Protein AF-A0A965PNX0-F1 (afdb_monomer_lite)

Radius of gyration: 21.8 Å; chains: 1; bounding box: 51×61×45 Å

Sequence (181 aa):
MSIDEDNAAIRTAVASRVAAVAAGKSAENWYVSPMASSLAGCAPAQACAIELLTDPVPQDMPYPQPLDDDDDELDVHPTSRRFYELCDAVKNMHARKSQDYGCPNGTDPLRNIRDGAKFVGIPAWRGAMVRLSDKVTRLATFNATGQLSYENVEDNLLDLASYALLSLLLYQEEINAQRDL

Secondary structure (DSSP, 8-state):
--HHHHHHHHHHHHHHHHHHHHTT--GGGT---HHHHHTTT-HHHHHHHHHHHHS---TT-----------------TTTHHHHHHHHHHHHHHHHHIIIII-TTSS-TTHHHHHHHHHHTS-HHHHHHHHHHHHHHHHHHHHHHS--SSS-HHHHH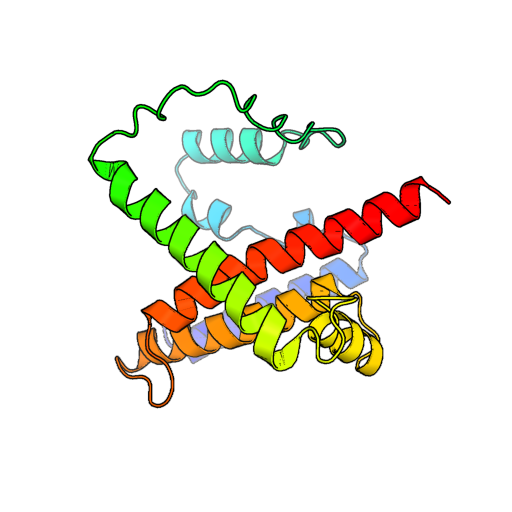HHHHHHHHHHHHHHHHHHHHHHT-

pLDDT: mean 78.56, std 16.56, range [44.12, 97.5]

Foldseek 3Di:
DDPVVVVVVVVVLVVQVVVCVVVVHDCVVRDDPPCNVVCPPPPVVNVVVCVVVPPPPPPCPDDPDPPPPPDDPPPQDPVCVVVVVLVVVLVVVLVVQLPPPVCPPPDGSLVVLVVVCVVVVHQSLVSLVVQLVVLVVQVVVCVVPVDDDPDDNSRSVSSNVNSVVVSVVSVVVVVVVVVVD

Structure (mmCIF, N/CA/C/O backbone):
data_AF-A0A965PNX0-F1
#
_entry.id   AF-A0A965PNX0-F1
#
loop_
_atom_site.group_PDB
_atom_site.id
_atom_site.type_symbol
_atom_site.label_atom_id
_atom_site.label_alt_id
_atom_site.label_comp_id
_atom_site.label_asym_id
_atom_site.label_entity_id
_atom_site.label_seq_id
_atom_site.pdbx_PDB_ins_code
_atom_site.Cartn_x
_atom_site.Cartn_y
_atom_site.Cartn_z
_atom_site.occupancy
_atom_site.B_iso_or_equiv
_atom_site.auth_seq_id
_atom_site.auth_comp_id
_atom_site.auth_asym_id
_atom_site.auth_atom_id
_atom_site.pdbx_PDB_model_num
ATOM 1 N N . MET A 1 1 ? 20.104 -29.198 -5.497 1.00 59.00 1 MET A N 1
ATOM 2 C CA . MET A 1 1 ? 18.943 -29.739 -4.775 1.00 59.00 1 MET A CA 1
ATOM 3 C C . MET A 1 1 ? 17.785 -29.849 -5.742 1.00 59.00 1 MET A C 1
ATOM 5 O O . MET A 1 1 ? 17.630 -28.963 -6.576 1.00 59.00 1 MET A O 1
ATOM 9 N N . SER A 1 2 ? 17.060 -30.961 -5.701 1.00 84.88 2 SER A N 1
ATOM 10 C CA . SER A 1 2 ? 15.833 -31.174 -6.475 1.00 84.88 2 SER A CA 1
ATOM 11 C C . SER A 1 2 ? 14.644 -30.497 -5.785 1.00 84.88 2 SER A C 1
ATOM 13 O O . SER A 1 2 ? 14.613 -30.412 -4.560 1.00 84.88 2 SER A O 1
ATOM 15 N N . ILE A 1 3 ? 13.624 -30.103 -6.554 1.00 71.00 3 ILE A N 1
ATOM 16 C CA . ILE A 1 3 ? 12.333 -29.610 -6.031 1.00 71.00 3 ILE A CA 1
ATOM 17 C C . ILE A 1 3 ? 11.738 -30.586 -5.001 1.00 71.00 3 ILE A C 1
ATOM 19 O O . ILE A 1 3 ? 11.101 -30.176 -4.032 1.00 71.00 3 ILE A O 1
ATOM 23 N N . ASP A 1 4 ? 11.969 -31.885 -5.182 1.00 78.81 4 ASP A N 1
ATOM 24 C CA . ASP A 1 4 ? 11.495 -32.912 -4.254 1.00 78.81 4 ASP A CA 1
ATOM 25 C C . ASP A 1 4 ? 12.214 -32.868 -2.898 1.00 78.81 4 ASP A C 1
ATOM 27 O O . ASP A 1 4 ? 11.594 -33.116 -1.862 1.00 78.81 4 ASP A O 1
ATOM 31 N N . GLU A 1 5 ? 13.496 -32.499 -2.884 1.00 73.50 5 GLU A N 1
ATOM 32 C CA . GLU A 1 5 ? 14.289 -32.340 -1.660 1.00 73.50 5 GLU A CA 1
ATOM 33 C C . GLU A 1 5 ? 13.844 -31.090 -0.888 1.00 73.50 5 GLU A C 1
ATOM 35 O O . GLU A 1 5 ? 13.650 -31.150 0.329 1.00 73.50 5 GLU A O 1
ATOM 40 N N . ASP A 1 6 ? 13.574 -29.991 -1.597 1.00 63.72 6 ASP A N 1
ATOM 41 C CA . ASP A 1 6 ? 13.053 -28.752 -1.007 1.00 63.72 6 ASP A CA 1
ATOM 42 C C . ASP A 1 6 ? 11.656 -28.966 -0.410 1.00 63.72 6 ASP A C 1
ATOM 44 O O . ASP A 1 6 ? 11.372 -28.581 0.728 1.00 63.72 6 ASP A O 1
ATOM 48 N N . ASN A 1 7 ? 10.785 -29.671 -1.134 1.00 69.75 7 ASN A N 1
ATOM 49 C CA . ASN A 1 7 ? 9.454 -30.024 -0.648 1.00 69.75 7 ASN A CA 1
ATOM 50 C C . ASN A 1 7 ? 9.510 -30.946 0.580 1.00 69.75 7 ASN A C 1
ATOM 52 O O . ASN A 1 7 ? 8.686 -30.809 1.491 1.00 69.75 7 ASN A O 1
ATOM 56 N N . ALA A 1 8 ? 10.470 -31.872 0.641 1.00 81.62 8 ALA A N 1
ATOM 57 C CA . ALA A 1 8 ? 10.680 -32.729 1.806 1.00 81.62 8 ALA A CA 1
ATOM 58 C C . ALA A 1 8 ? 11.157 -31.927 3.031 1.00 81.62 8 ALA A C 1
ATOM 60 O O . ALA A 1 8 ? 10.663 -32.143 4.146 1.00 81.62 8 ALA A O 1
ATOM 61 N N . ALA A 1 9 ? 12.048 -30.952 2.826 1.00 70.12 9 ALA A N 1
ATOM 62 C CA . ALA A 1 9 ? 12.504 -30.045 3.875 1.00 70.12 9 ALA A CA 1
ATOM 63 C C . ALA A 1 9 ? 11.348 -29.192 4.430 1.00 70.12 9 ALA A C 1
ATOM 65 O O . ALA A 1 9 ? 11.166 -29.110 5.648 1.00 70.12 9 ALA A O 1
ATOM 66 N N . ILE A 1 10 ? 10.495 -28.648 3.553 1.00 71.56 10 ILE A N 1
ATOM 67 C CA . ILE A 1 10 ? 9.314 -27.863 3.944 1.00 71.56 10 ILE A CA 1
ATOM 68 C C . ILE A 1 10 ? 8.336 -28.708 4.767 1.00 71.56 10 ILE A C 1
ATOM 70 O O . ILE A 1 10 ? 7.881 -28.276 5.828 1.00 71.56 10 ILE A O 1
ATOM 74 N N . ARG A 1 11 ? 8.025 -29.933 4.322 1.00 82.56 11 ARG A N 1
ATOM 75 C CA . ARG A 1 11 ? 7.112 -30.836 5.049 1.00 82.56 11 ARG A CA 1
ATOM 76 C C . ARG A 1 11 ? 7.633 -31.163 6.448 1.00 82.56 11 ARG A C 1
ATOM 78 O O . ARG A 1 11 ? 6.857 -31.160 7.402 1.00 82.56 11 ARG A O 1
ATOM 85 N N . THR A 1 12 ? 8.939 -31.384 6.572 1.00 77.81 12 THR A N 1
ATOM 86 C CA . THR A 1 12 ? 9.600 -31.652 7.856 1.00 77.81 12 THR A CA 1
ATOM 87 C C . THR A 1 12 ? 9.510 -30.446 8.793 1.00 77.81 12 THR A C 1
ATOM 89 O O . THR A 1 12 ? 9.134 -30.591 9.956 1.00 77.81 12 THR A O 1
ATOM 92 N N . ALA A 1 13 ? 9.776 -29.239 8.286 1.00 70.06 13 ALA A N 1
ATOM 93 C CA . ALA A 1 13 ? 9.668 -28.009 9.069 1.00 70.06 13 ALA A CA 1
ATOM 94 C C . ALA A 1 13 ? 8.227 -27.743 9.547 1.00 70.06 13 ALA A C 1
ATOM 96 O O . ALA A 1 13 ? 8.005 -27.393 10.708 1.00 70.06 13 ALA A O 1
ATOM 97 N N . VAL A 1 14 ? 7.230 -27.971 8.683 1.00 76.50 14 VAL A N 1
ATOM 98 C CA . VAL A 1 14 ? 5.809 -27.831 9.040 1.00 76.50 14 VAL A CA 1
ATOM 99 C C . VAL A 1 14 ? 5.403 -28.839 10.117 1.00 76.50 14 VAL A C 1
ATOM 101 O O . VAL A 1 14 ? 4.736 -28.449 11.075 1.00 76.50 14 VAL A O 1
ATOM 104 N N . ALA A 1 15 ? 5.826 -30.101 10.006 1.00 78.12 15 ALA A N 1
ATOM 105 C CA . ALA A 1 15 ? 5.524 -31.130 11.001 1.00 78.12 15 ALA A CA 1
ATOM 106 C C . ALA A 1 15 ? 6.100 -30.778 12.386 1.00 78.12 15 ALA A C 1
ATOM 108 O O . ALA A 1 15 ? 5.388 -30.848 13.390 1.00 78.12 15 ALA A O 1
ATOM 109 N N . SER A 1 16 ? 7.351 -30.310 12.432 1.00 72.38 16 SER A N 1
ATOM 110 C CA . SER A 1 16 ? 8.003 -29.857 13.668 1.00 72.38 16 SER A CA 1
ATOM 111 C C . SER A 1 16 ? 7.286 -28.664 14.305 1.00 72.38 16 SER A C 1
ATOM 113 O O . SER A 1 16 ? 7.092 -28.642 15.522 1.00 72.38 16 SER A O 1
ATOM 115 N N . ARG A 1 17 ? 6.812 -27.704 13.496 1.00 77.94 17 ARG A N 1
ATOM 116 C CA . ARG A 1 17 ? 6.003 -26.573 13.978 1.00 77.94 17 ARG A CA 1
ATOM 117 C C . ARG A 1 17 ? 4.683 -27.037 14.586 1.00 77.94 17 ARG A C 1
ATOM 119 O O . ARG A 1 17 ? 4.332 -26.601 15.677 1.00 77.94 17 ARG A O 1
ATOM 126 N N . VAL A 1 18 ? 3.954 -27.915 13.896 1.00 76.19 18 VAL A N 1
ATOM 127 C CA . VAL A 1 18 ? 2.663 -28.434 14.380 1.00 76.19 18 VAL A CA 1
ATOM 128 C C . VAL A 1 18 ? 2.837 -29.143 15.726 1.00 76.19 18 VAL A C 1
ATOM 130 O O . VAL A 1 18 ? 2.064 -28.895 16.649 1.00 76.19 18 VAL A O 1
ATOM 133 N N . ALA A 1 19 ? 3.891 -29.950 15.877 1.00 76.94 19 ALA A N 1
ATOM 134 C CA . ALA A 1 19 ? 4.206 -30.618 17.138 1.00 76.94 19 ALA A CA 1
ATOM 135 C C . ALA A 1 19 ? 4.591 -29.633 18.261 1.00 76.94 19 ALA A C 1
ATOM 137 O O . ALA A 1 19 ? 4.165 -29.801 19.403 1.00 76.94 19 ALA A O 1
ATOM 138 N N . ALA A 1 20 ? 5.366 -28.589 17.954 1.00 72.38 20 ALA A N 1
ATOM 139 C CA . ALA A 1 20 ? 5.777 -27.584 18.935 1.00 72.38 20 ALA A CA 1
ATOM 140 C C . ALA A 1 20 ? 4.603 -26.718 19.423 1.00 72.38 20 ALA A C 1
ATOM 142 O O . ALA A 1 20 ? 4.500 -26.454 20.621 1.00 72.38 20 ALA A O 1
ATOM 143 N N . VAL A 1 21 ? 3.692 -26.343 18.519 1.00 69.62 21 VAL A N 1
ATOM 144 C CA . VAL A 1 21 ? 2.456 -25.618 18.850 1.00 69.62 21 VAL A CA 1
ATOM 145 C C . VAL A 1 21 ? 1.533 -26.485 19.709 1.00 69.62 21 VAL A C 1
ATOM 147 O O . VAL A 1 21 ? 1.031 -26.012 20.725 1.00 69.62 21 VAL A O 1
ATOM 150 N N . ALA A 1 22 ? 1.366 -27.767 19.365 1.00 78.56 22 ALA A N 1
ATOM 151 C CA . ALA A 1 22 ? 0.586 -28.709 20.174 1.00 78.56 22 ALA A CA 1
ATOM 152 C C . ALA A 1 22 ? 1.171 -28.908 21.587 1.00 78.56 22 ALA A C 1
ATOM 154 O O . ALA A 1 22 ? 0.430 -29.146 22.536 1.00 78.56 22 ALA A O 1
ATOM 155 N N . ALA A 1 23 ? 2.491 -28.769 21.734 1.00 81.00 23 ALA A N 1
ATOM 156 C CA . ALA A 1 23 ? 3.196 -28.825 23.013 1.00 81.00 23 ALA A CA 1
ATOM 157 C C . ALA A 1 23 ? 3.243 -27.477 23.765 1.00 81.00 23 ALA A C 1
ATOM 159 O O . ALA A 1 23 ? 3.936 -27.377 24.776 1.00 81.00 23 ALA A O 1
ATOM 160 N N . GLY A 1 24 ? 2.558 -26.436 23.276 1.00 79.75 24 GLY A N 1
ATOM 161 C CA . GLY A 1 24 ? 2.503 -25.120 23.922 1.00 79.75 24 GLY A CA 1
ATOM 162 C C . GLY A 1 24 ? 3.822 -24.340 23.902 1.00 79.75 24 GLY A C 1
ATOM 163 O O . GLY A 1 24 ? 4.010 -23.437 24.715 1.00 79.75 24 GLY A O 1
ATOM 164 N N . LYS A 1 25 ? 4.759 -24.679 23.009 1.00 72.62 25 LYS A N 1
ATOM 165 C CA . LYS A 1 25 ? 6.051 -23.985 22.910 1.00 72.62 25 LYS A CA 1
ATOM 166 C C . LYS A 1 25 ? 5.895 -22.639 22.192 1.00 72.62 25 LYS A C 1
ATOM 168 O O . LYS A 1 25 ? 5.226 -22.557 21.160 1.00 72.62 25 LYS A O 1
ATOM 173 N N . SER A 1 26 ? 6.556 -21.600 22.712 1.00 68.44 26 SER A N 1
ATOM 174 C CA . SER A 1 26 ? 6.621 -20.268 22.086 1.00 68.44 26 SER A CA 1
ATOM 175 C C . SER A 1 26 ? 7.223 -20.323 20.675 1.00 68.44 26 SER A C 1
ATOM 177 O O . SER A 1 26 ? 7.971 -21.247 20.347 1.00 68.44 26 SER A O 1
ATOM 179 N N . ALA A 1 27 ? 6.906 -19.326 19.840 1.00 61.62 27 ALA A N 1
ATOM 180 C CA . ALA A 1 27 ? 7.390 -19.231 18.458 1.00 61.62 27 ALA A CA 1
ATOM 181 C C . ALA A 1 27 ? 8.922 -19.319 18.350 1.00 61.62 27 ALA A C 1
ATOM 183 O O . ALA A 1 27 ? 9.439 -19.982 17.457 1.00 61.62 27 ALA A O 1
ATOM 184 N N . GLU A 1 28 ? 9.637 -18.753 19.320 1.00 61.09 28 GLU A N 1
ATOM 185 C CA . GLU A 1 28 ? 11.102 -18.781 19.439 1.00 61.09 28 GLU A CA 1
ATOM 186 C C . GLU A 1 28 ? 11.695 -20.200 19.474 1.00 61.09 28 GLU A C 1
ATOM 188 O O . GLU A 1 28 ? 12.833 -20.407 19.067 1.00 61.09 28 GLU A O 1
ATOM 193 N N . ASN A 1 29 ? 10.927 -21.200 19.921 1.00 58.97 29 ASN A N 1
ATOM 194 C CA . ASN A 1 29 ? 11.394 -22.583 20.049 1.00 58.97 29 ASN A CA 1
ATOM 195 C C . ASN A 1 29 ? 11.257 -23.417 18.766 1.00 58.97 29 ASN A C 1
ATOM 197 O O . ASN A 1 29 ? 11.725 -24.557 18.728 1.00 58.97 29 ASN A O 1
ATOM 201 N N . TRP A 1 30 ? 10.574 -22.909 17.738 1.00 60.59 30 TRP A N 1
ATOM 202 C CA . TRP A 1 30 ? 10.351 -23.646 16.486 1.00 60.59 30 TRP A CA 1
ATOM 203 C C . TRP A 1 30 ? 10.520 -22.800 15.223 1.00 60.59 30 TRP A C 1
ATOM 205 O O . TRP A 1 30 ? 10.598 -23.358 14.128 1.00 60.59 30 TRP A O 1
ATOM 215 N N . TYR A 1 31 ? 10.585 -21.475 15.348 1.00 59.12 31 TYR A N 1
ATOM 216 C CA . TYR A 1 31 ? 10.805 -20.553 14.246 1.00 59.12 31 TYR A CA 1
ATOM 217 C C . TYR A 1 31 ? 12.248 -20.057 14.257 1.00 59.12 31 TYR A C 1
ATOM 219 O O . TYR A 1 31 ? 12.650 -19.284 15.123 1.00 59.12 31 TYR A O 1
ATOM 227 N N . VAL A 1 32 ? 13.021 -20.466 13.254 1.00 57.97 32 VAL A N 1
ATOM 228 C CA . VAL A 1 32 ? 14.309 -19.839 12.958 1.00 57.97 32 VAL A CA 1
ATOM 229 C C . VAL A 1 32 ? 14.059 -18.787 11.888 1.00 57.97 32 VAL A C 1
ATOM 231 O O . VAL A 1 32 ? 13.649 -19.118 10.775 1.00 57.97 32 VAL A O 1
ATOM 234 N N . SER A 1 33 ? 14.287 -17.516 12.223 1.00 56.09 33 SER A N 1
ATOM 235 C CA . SER A 1 33 ? 14.178 -16.429 11.250 1.00 56.09 33 SER A CA 1
ATOM 236 C C . SER A 1 33 ? 15.098 -16.704 10.047 1.00 56.09 33 SER A C 1
ATOM 238 O O . SER A 1 33 ? 16.269 -17.053 10.242 1.00 56.09 33 SER A O 1
ATOM 240 N N . PRO A 1 34 ? 14.633 -16.505 8.800 1.00 51.53 34 PRO A N 1
ATOM 241 C CA . PRO A 1 34 ? 15.491 -16.562 7.614 1.00 51.53 34 PRO A CA 1
ATOM 242 C C . PRO A 1 34 ? 16.704 -15.629 7.732 1.00 51.53 34 PRO A C 1
ATOM 244 O O . PRO A 1 34 ? 17.792 -15.950 7.259 1.00 51.53 34 PRO A O 1
ATOM 247 N N . MET A 1 35 ? 16.538 -14.515 8.453 1.00 52.97 35 MET A N 1
ATOM 248 C CA . MET A 1 35 ? 17.612 -13.578 8.767 1.00 52.97 35 MET A CA 1
ATOM 249 C C . MET A 1 35 ? 18.681 -14.228 9.660 1.00 52.97 35 MET A C 1
ATOM 251 O O . MET A 1 35 ? 19.865 -14.145 9.354 1.00 52.97 35 MET A O 1
ATOM 255 N N . ALA A 1 36 ? 18.284 -14.981 10.691 1.00 52.75 36 ALA A N 1
ATOM 256 C CA . ALA A 1 36 ? 19.219 -15.717 11.549 1.00 52.75 36 ALA A CA 1
ATOM 257 C C . ALA A 1 36 ? 20.000 -16.794 10.772 1.00 52.75 36 ALA A C 1
ATOM 259 O O . ALA A 1 36 ? 21.189 -16.994 11.016 1.00 52.75 36 ALA A O 1
ATOM 260 N N . SER A 1 37 ? 19.355 -17.435 9.790 1.00 53.84 37 SER A N 1
ATOM 261 C CA . SER A 1 37 ? 20.004 -18.413 8.902 1.00 53.84 37 SER A CA 1
ATOM 262 C C . SER A 1 37 ? 21.002 -17.757 7.941 1.00 53.84 37 SER A C 1
ATOM 264 O O . SER A 1 37 ? 22.073 -18.306 7.703 1.00 53.84 37 SER A O 1
ATOM 266 N N . SER A 1 38 ? 20.696 -16.556 7.437 1.00 56.19 38 SER A N 1
ATOM 267 C CA . SER A 1 38 ? 21.602 -15.785 6.570 1.00 56.19 38 SER A CA 1
ATOM 268 C C . SER A 1 38 ? 22.841 -15.231 7.289 1.00 56.19 38 SER A C 1
ATOM 270 O O . SER A 1 38 ? 23.834 -14.909 6.644 1.00 56.19 38 SER A O 1
ATOM 272 N N . LEU A 1 39 ? 22.798 -15.154 8.623 1.00 55.66 39 LEU A N 1
ATOM 273 C CA . LEU A 1 39 ? 23.885 -14.664 9.477 1.00 55.66 39 LEU A CA 1
ATOM 274 C C . LEU A 1 39 ? 24.716 -15.798 10.101 1.00 55.66 39 LEU A C 1
ATOM 276 O O . LEU A 1 39 ? 25.616 -15.540 10.905 1.00 55.66 39 LEU A O 1
ATOM 280 N N . ALA A 1 40 ? 24.422 -17.057 9.756 1.00 55.62 40 ALA A N 1
ATOM 281 C CA . ALA A 1 40 ? 25.146 -18.223 10.246 1.00 55.62 40 ALA A CA 1
ATOM 282 C C . ALA A 1 40 ? 26.652 -18.111 9.940 1.00 55.62 40 ALA A C 1
ATOM 284 O O . ALA A 1 40 ? 27.060 -18.016 8.786 1.00 55.62 40 ALA A O 1
ATOM 285 N N . GLY A 1 41 ? 27.481 -18.118 10.990 1.00 65.75 41 GLY A N 1
ATOM 286 C CA . GLY A 1 41 ? 28.943 -18.016 10.888 1.00 65.75 41 GLY A CA 1
ATOM 287 C C . GLY A 1 41 ? 29.520 -16.614 11.119 1.00 65.75 41 GLY A C 1
ATOM 288 O O . GLY A 1 41 ? 30.736 -16.483 11.234 1.00 65.75 41 GLY A O 1
ATOM 289 N N . CYS A 1 42 ? 28.682 -15.580 11.261 1.00 65.44 42 CYS A N 1
ATOM 290 C CA . CYS A 1 42 ? 29.118 -14.226 11.605 1.00 65.44 42 CYS A CA 1
ATOM 291 C C . CYS A 1 42 ? 28.633 -13.842 13.011 1.00 65.44 42 CYS A C 1
ATOM 293 O O . CYS A 1 42 ? 27.599 -13.193 13.171 1.00 65.44 42 CYS A O 1
ATOM 295 N N . ALA A 1 43 ? 29.397 -14.228 14.038 1.00 71.69 43 ALA A N 1
ATOM 296 C CA . ALA A 1 43 ? 29.071 -13.933 15.438 1.00 71.69 43 ALA A CA 1
ATOM 297 C C . ALA A 1 43 ? 28.780 -12.436 15.721 1.00 71.69 43 ALA A C 1
ATOM 299 O O . ALA A 1 43 ? 27.823 -12.163 16.446 1.00 71.69 43 ALA A O 1
ATOM 300 N N . PRO A 1 44 ? 29.499 -11.457 15.126 1.00 75.25 44 PRO A N 1
ATOM 301 C CA . PRO A 1 44 ? 29.180 -10.039 15.316 1.00 75.25 44 PRO A CA 1
ATOM 302 C C . PRO A 1 44 ? 27.806 -9.647 14.759 1.00 75.25 44 PRO A C 1
ATOM 304 O O . PRO A 1 44 ? 27.061 -8.914 15.403 1.00 75.25 44 PRO A O 1
ATOM 307 N N . ALA A 1 45 ? 27.445 -10.153 13.577 1.00 63.16 45 ALA A N 1
ATOM 308 C CA . ALA A 1 45 ? 26.170 -9.819 12.948 1.00 63.16 45 ALA A CA 1
ATOM 309 C C . ALA A 1 45 ? 24.990 -10.510 13.645 1.00 63.16 45 ALA A C 1
ATOM 311 O O . ALA A 1 45 ? 23.914 -9.931 13.751 1.00 63.16 45 ALA A O 1
ATOM 312 N N . GLN A 1 46 ? 25.205 -11.716 14.176 1.00 68.69 46 GLN A N 1
ATOM 313 C CA . GLN A 1 46 ? 24.228 -12.400 15.023 1.00 68.69 46 GLN A CA 1
ATOM 314 C C . GLN A 1 46 ? 23.983 -11.637 16.330 1.00 68.69 46 GLN A C 1
ATOM 316 O O . GLN A 1 46 ? 22.830 -11.458 16.706 1.00 68.69 46 GLN A O 1
ATOM 321 N N . ALA A 1 47 ? 25.040 -11.151 16.990 1.00 71.44 47 ALA A N 1
ATOM 322 C CA . ALA A 1 47 ? 24.917 -10.362 18.215 1.00 71.44 47 ALA A CA 1
ATOM 323 C C . ALA A 1 47 ? 24.158 -9.048 17.975 1.00 71.44 47 ALA A C 1
ATOM 325 O O . ALA A 1 47 ? 23.214 -8.753 18.700 1.00 71.44 47 ALA A O 1
ATOM 326 N N . CYS A 1 48 ? 24.506 -8.321 16.909 1.00 68.31 48 CYS A N 1
ATOM 327 C CA . CYS A 1 48 ? 23.827 -7.081 16.532 1.00 68.31 48 CYS A CA 1
ATOM 328 C C . CYS A 1 48 ? 22.349 -7.313 16.175 1.00 68.31 48 CYS A C 1
ATOM 330 O O . CYS A 1 48 ? 21.487 -6.554 16.603 1.00 68.31 48 CYS A O 1
ATOM 332 N N . ALA A 1 49 ? 22.030 -8.383 15.438 1.00 61.78 49 ALA A N 1
ATOM 333 C CA . ALA A 1 49 ? 20.647 -8.720 15.109 1.00 61.78 49 ALA A CA 1
ATOM 334 C C . ALA A 1 49 ? 19.831 -9.120 16.346 1.00 61.78 49 ALA A C 1
ATOM 336 O O . ALA A 1 49 ? 18.663 -8.760 16.437 1.00 61.78 49 ALA A O 1
ATOM 337 N N . ILE A 1 50 ? 20.429 -9.853 17.290 1.00 68.50 50 ILE A N 1
ATOM 338 C CA . ILE A 1 50 ? 19.778 -10.186 18.561 1.00 68.50 50 ILE A CA 1
ATOM 339 C C . ILE A 1 50 ? 19.477 -8.903 19.330 1.00 68.50 50 ILE A C 1
ATOM 341 O O . ILE A 1 50 ? 18.328 -8.716 19.699 1.00 68.50 50 ILE A O 1
ATOM 345 N N . GLU A 1 51 ? 20.454 -8.008 19.489 1.00 68.75 51 GLU A N 1
ATOM 346 C CA . GLU A 1 51 ? 20.283 -6.719 20.173 1.00 68.75 51 GLU A CA 1
ATOM 347 C C . GLU A 1 51 ? 19.115 -5.914 19.574 1.00 68.75 51 GLU A C 1
ATOM 349 O O . GLU A 1 51 ? 18.18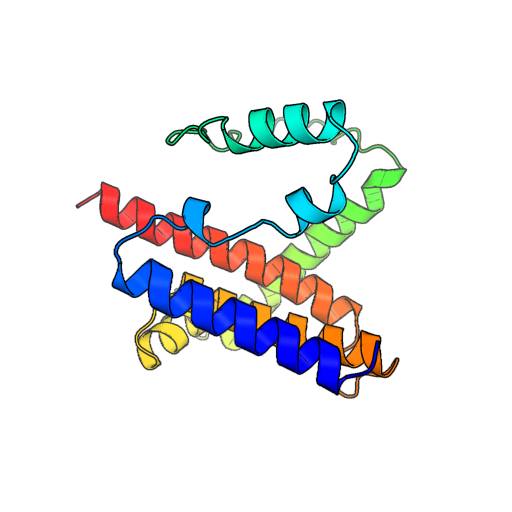7 -5.551 20.294 1.00 68.75 51 GLU A O 1
ATOM 354 N N . LEU A 1 52 ? 19.076 -5.784 18.243 1.00 60.91 52 LEU A N 1
ATOM 355 C CA . LEU A 1 52 ? 18.013 -5.093 17.498 1.00 60.91 52 LEU A CA 1
ATOM 356 C C . LEU A 1 52 ? 16.625 -5.738 17.628 1.00 60.91 52 LEU A C 1
ATOM 358 O O . LEU A 1 52 ? 15.614 -5.048 17.533 1.00 60.91 52 LEU A O 1
ATOM 362 N N . LEU A 1 53 ? 16.564 -7.062 17.776 1.00 60.34 53 LEU A N 1
ATOM 363 C CA . LEU A 1 53 ? 15.309 -7.813 17.885 1.00 60.34 53 LEU A CA 1
ATOM 364 C C . LEU A 1 53 ? 14.820 -7.941 19.331 1.00 60.34 53 LEU A C 1
ATOM 366 O O . LEU A 1 53 ? 13.634 -8.181 19.547 1.00 60.34 53 LEU A O 1
ATOM 370 N N . THR A 1 54 ? 15.721 -7.819 20.308 1.00 62.03 54 THR A N 1
ATOM 371 C CA . THR A 1 54 ? 15.394 -7.825 21.739 1.00 62.03 54 THR A CA 1
ATOM 372 C C . THR A 1 54 ? 15.072 -6.445 22.283 1.00 62.03 54 THR A C 1
ATOM 374 O O . THR A 1 54 ? 14.524 -6.363 23.382 1.00 62.03 54 THR A O 1
ATOM 377 N N . ASP A 1 55 ? 15.386 -5.384 21.537 1.00 48.12 55 ASP A N 1
ATOM 378 C CA . ASP A 1 55 ? 14.984 -4.037 21.908 1.00 48.12 55 ASP A CA 1
ATOM 379 C C . ASP A 1 55 ? 13.449 -3.961 21.918 1.00 48.12 55 ASP A C 1
ATOM 381 O O . ASP A 1 55 ? 12.802 -4.159 20.880 1.00 48.12 55 ASP A O 1
ATOM 385 N N . PRO A 1 56 ? 12.823 -3.722 23.085 1.00 51.44 56 PRO A N 1
ATOM 386 C CA . PRO A 1 56 ? 11.385 -3.577 23.141 1.00 51.44 56 PRO A CA 1
ATOM 387 C C . PRO A 1 56 ? 11.018 -2.342 22.324 1.00 51.44 56 PRO A C 1
ATOM 389 O O . PRO A 1 56 ? 11.385 -1.223 22.682 1.00 51.44 56 PRO A O 1
ATOM 392 N N . VAL A 1 57 ? 10.275 -2.538 21.230 1.00 49.81 57 VAL A N 1
ATOM 393 C CA . VAL A 1 57 ? 9.647 -1.422 20.517 1.00 49.81 57 VAL A CA 1
ATOM 394 C C . VAL A 1 57 ? 8.820 -0.657 21.554 1.00 49.81 57 VAL A C 1
ATOM 396 O O . VAL A 1 57 ? 7.924 -1.264 22.153 1.00 49.81 57 VAL A O 1
ATOM 399 N N . PRO A 1 58 ? 9.116 0.630 21.819 1.00 48.94 58 PRO A N 1
ATOM 400 C CA . PRO A 1 58 ? 8.383 1.390 22.816 1.00 48.94 58 PRO A CA 1
ATOM 401 C C . PRO A 1 58 ? 6.891 1.336 22.489 1.00 48.94 58 PRO A C 1
ATOM 403 O O . PRO A 1 58 ? 6.479 1.730 21.398 1.00 48.94 58 PRO A O 1
ATOM 406 N N . GLN A 1 59 ? 6.084 0.824 23.424 1.00 50.44 59 GLN A N 1
ATOM 407 C CA . GLN A 1 59 ? 4.630 0.713 23.249 1.00 50.44 59 GLN A CA 1
ATOM 408 C C . GLN A 1 59 ? 3.963 2.088 23.068 1.00 50.44 59 GLN A C 1
ATOM 410 O O . GLN A 1 59 ? 2.890 2.168 22.481 1.00 50.44 59 GLN A O 1
ATOM 415 N N . ASP A 1 60 ? 4.657 3.150 23.488 1.00 53.94 60 ASP A N 1
ATOM 416 C CA . ASP A 1 60 ? 4.298 4.555 23.314 1.00 53.94 60 ASP A CA 1
ATOM 417 C C . ASP A 1 60 ? 5.380 5.306 22.524 1.00 53.94 60 ASP A C 1
ATOM 419 O O . ASP A 1 60 ? 5.864 6.348 22.963 1.00 53.94 60 ASP A O 1
ATOM 423 N N . MET A 1 61 ? 5.821 4.790 21.370 1.00 44.28 61 MET A N 1
ATOM 424 C CA . MET A 1 61 ? 6.617 5.624 20.466 1.00 44.28 61 MET A CA 1
ATOM 425 C C . MET A 1 61 ? 5.699 6.743 19.943 1.00 44.28 61 MET A C 1
ATOM 427 O O . MET A 1 61 ? 4.764 6.443 19.192 1.00 44.28 61 MET A O 1
ATOM 431 N N . PRO A 1 62 ? 5.900 8.019 20.331 1.00 51.41 62 PRO A N 1
ATOM 432 C CA . PRO A 1 62 ? 5.097 9.094 19.783 1.00 51.41 62 PRO A CA 1
ATOM 433 C C . PRO A 1 62 ? 5.398 9.127 18.291 1.00 51.41 62 PRO A C 1
ATOM 435 O O . PRO A 1 62 ? 6.569 9.141 17.899 1.00 51.41 62 PRO A O 1
ATOM 438 N N . TYR A 1 63 ? 4.359 9.125 17.454 1.00 49.75 63 TYR A N 1
ATOM 439 C CA . TYR A 1 63 ? 4.562 9.490 16.058 1.00 49.75 63 TYR A CA 1
ATOM 440 C C . TYR A 1 63 ? 5.319 10.821 16.040 1.00 49.75 63 TYR A C 1
ATOM 442 O O . TYR A 1 63 ? 4.994 11.684 16.871 1.00 49.75 63 TYR A O 1
ATOM 450 N N . PRO A 1 64 ? 6.314 10.991 15.147 1.00 52.97 64 PRO A N 1
ATOM 451 C CA . PRO A 1 64 ? 6.902 12.299 14.926 1.00 52.97 64 PRO A CA 1
ATOM 452 C C . PRO A 1 64 ? 5.749 13.291 14.829 1.00 52.97 64 PRO A C 1
ATOM 454 O O . PRO A 1 64 ? 4.810 13.061 14.058 1.00 52.97 64 PRO A O 1
ATOM 457 N N . GLN A 1 65 ? 5.764 14.308 15.694 1.00 49.81 65 GLN A N 1
ATOM 458 C CA . GLN A 1 65 ? 4.797 15.392 15.583 1.00 49.81 65 GLN A CA 1
ATOM 459 C C . GLN A 1 65 ? 4.847 15.884 14.129 1.00 49.81 65 GLN A C 1
ATOM 461 O O . GLN A 1 65 ? 5.928 15.812 13.525 1.00 49.81 65 GLN A O 1
ATOM 466 N N . PRO A 1 66 ? 3.711 16.305 13.539 1.00 50.00 66 PRO A N 1
ATOM 467 C CA . PRO A 1 66 ? 3.738 16.965 12.242 1.00 50.00 66 PRO A CA 1
ATOM 468 C C . PRO A 1 66 ? 4.883 17.973 12.268 1.00 50.00 66 PRO A C 1
ATOM 470 O O . PRO A 1 66 ? 4.994 18.720 13.238 1.00 50.00 66 PRO A O 1
ATOM 473 N N . LEU A 1 67 ? 5.790 17.893 11.291 1.00 53.47 67 LEU A N 1
ATOM 474 C CA . LEU A 1 67 ? 6.816 18.918 11.141 1.00 53.47 67 LEU A CA 1
ATOM 475 C C . LEU A 1 67 ? 6.055 20.239 11.102 1.00 53.47 67 LEU A C 1
ATOM 477 O O . LEU A 1 67 ? 5.161 20.367 10.267 1.00 53.47 67 LEU A O 1
ATOM 481 N N . ASP A 1 68 ? 6.321 21.120 12.066 1.00 49.00 68 ASP A N 1
ATOM 482 C CA . ASP A 1 68 ? 5.639 22.403 12.163 1.00 49.00 68 ASP A CA 1
ATOM 483 C C . ASP A 1 68 ? 5.694 23.062 10.776 1.00 49.00 68 ASP A C 1
ATOM 485 O O . ASP A 1 68 ? 6.770 23.161 10.183 1.00 49.00 68 ASP A O 1
ATOM 489 N N . ASP A 1 69 ? 4.527 23.427 10.232 1.00 44.12 69 ASP A N 1
ATOM 490 C CA . ASP A 1 69 ? 4.324 23.973 8.878 1.00 44.12 69 ASP A CA 1
ATOM 491 C C . ASP A 1 69 ? 4.945 25.384 8.699 1.00 44.12 69 ASP A C 1
ATOM 493 O O . ASP A 1 69 ? 4.478 26.186 7.888 1.00 44.12 69 ASP A O 1
ATOM 497 N N . ASP A 1 70 ? 5.989 25.716 9.461 1.00 45.22 70 ASP A N 1
ATOM 498 C CA . ASP A 1 70 ? 6.780 26.931 9.311 1.00 45.22 70 ASP A CA 1
ATOM 499 C C . ASP A 1 70 ? 7.687 26.781 8.081 1.00 45.22 70 ASP A C 1
ATOM 501 O O . ASP A 1 70 ? 8.853 26.429 8.198 1.00 45.22 70 ASP A O 1
ATOM 505 N N . ASP A 1 71 ? 7.086 26.964 6.902 1.00 46.03 71 ASP A N 1
ATOM 506 C CA . ASP A 1 71 ? 7.563 27.642 5.677 1.00 46.03 71 ASP A CA 1
ATOM 507 C C . ASP A 1 71 ? 9.068 27.613 5.298 1.00 46.03 71 ASP A C 1
ATOM 509 O O . ASP A 1 71 ? 9.540 28.476 4.558 1.00 46.03 71 ASP A O 1
ATOM 513 N N . ASP A 1 72 ? 9.832 26.615 5.735 1.00 48.12 72 ASP A N 1
ATOM 514 C CA . ASP A 1 72 ? 11.160 26.309 5.221 1.00 48.12 72 ASP A CA 1
ATOM 515 C C . ASP A 1 72 ? 10.988 25.242 4.142 1.00 48.12 72 ASP A C 1
ATOM 517 O O . ASP A 1 72 ? 10.731 24.066 4.409 1.00 48.12 72 ASP A O 1
ATOM 521 N N . GLU A 1 73 ? 11.100 25.682 2.890 1.00 58.72 73 GLU A N 1
ATOM 522 C CA . GLU A 1 73 ? 11.321 24.840 1.721 1.00 58.72 73 GLU A CA 1
ATOM 523 C C . GLU A 1 73 ? 12.315 23.736 2.110 1.00 58.72 73 GLU A C 1
ATOM 525 O O . GLU A 1 73 ? 13.506 24.007 2.261 1.00 58.72 73 GLU A O 1
ATOM 530 N N . LEU A 1 74 ? 11.812 22.514 2.367 1.00 61.44 74 LEU A N 1
ATOM 531 C CA . LEU A 1 74 ? 12.638 21.383 2.791 1.00 61.44 74 LEU A CA 1
ATOM 532 C C . LEU A 1 74 ? 13.868 21.368 1.880 1.00 61.44 74 LEU A C 1
ATOM 534 O O . LEU A 1 74 ? 13.704 21.260 0.661 1.00 61.44 74 LEU A O 1
ATOM 538 N N . ASP A 1 75 ? 15.073 21.508 2.447 1.00 72.25 75 ASP A N 1
ATOM 539 C CA . ASP A 1 75 ? 16.330 21.439 1.693 1.00 72.25 75 ASP A CA 1
ATOM 540 C C . ASP A 1 75 ? 16.535 19.988 1.239 1.00 72.25 75 ASP A C 1
ATOM 542 O O . ASP A 1 75 ? 17.275 19.180 1.807 1.00 72.25 75 ASP A O 1
ATOM 546 N N . VAL A 1 76 ? 15.725 19.602 0.256 1.00 76.00 76 VAL A N 1
ATOM 547 C CA . VAL A 1 76 ? 15.637 18.255 -0.257 1.00 76.00 76 VAL A CA 1
ATOM 548 C C . VAL A 1 76 ? 16.883 18.037 -1.083 1.00 76.00 76 VAL A C 1
ATOM 550 O O . VAL A 1 76 ? 17.030 18.567 -2.192 1.00 76.00 76 VAL A O 1
ATOM 553 N N . HIS A 1 77 ? 17.754 17.179 -0.557 1.00 84.56 77 HIS A N 1
ATOM 554 C CA . HIS A 1 77 ? 18.925 16.726 -1.283 1.00 84.56 77 HIS A CA 1
ATOM 555 C C . HIS A 1 77 ? 18.522 16.276 -2.703 1.00 84.56 77 HIS A C 1
ATOM 557 O O . HIS A 1 77 ? 17.533 15.547 -2.854 1.00 84.56 77 HIS A O 1
ATOM 563 N N . PRO A 1 78 ? 19.262 16.653 -3.763 1.00 81.69 78 PRO A N 1
ATOM 564 C CA . PRO A 1 78 ? 18.851 16.404 -5.146 1.00 81.69 78 PRO A CA 1
ATOM 565 C C . PRO A 1 78 ? 18.493 14.945 -5.466 1.00 81.69 78 PRO A C 1
ATOM 567 O O . PRO A 1 78 ? 17.599 14.697 -6.272 1.00 81.69 78 PRO A O 1
ATOM 570 N N . THR A 1 79 ? 19.135 13.974 -4.808 1.00 83.75 79 THR A N 1
ATOM 571 C CA . THR A 1 79 ? 18.839 12.537 -4.980 1.00 83.75 79 THR A CA 1
ATOM 572 C C . THR A 1 79 ? 17.493 12.110 -4.395 1.00 83.75 79 THR A C 1
ATOM 574 O O . THR A 1 79 ? 16.957 11.084 -4.802 1.00 83.75 79 THR A O 1
ATOM 577 N N . SER A 1 80 ? 16.948 12.874 -3.450 1.00 86.50 80 SER A N 1
ATOM 578 C CA . SER A 1 80 ? 15.679 12.588 -2.777 1.00 86.50 80 SER A CA 1
ATOM 579 C C . SER A 1 80 ? 14.501 13.315 -3.420 1.00 86.50 80 SER A C 1
ATOM 581 O O . SER A 1 80 ? 13.360 12.924 -3.200 1.00 86.50 80 SER A O 1
ATOM 583 N N . ARG A 1 81 ? 14.739 14.322 -4.271 1.00 86.69 81 ARG A N 1
ATOM 584 C CA . ARG A 1 81 ? 13.675 15.101 -4.932 1.00 86.69 81 ARG A CA 1
ATOM 585 C C . ARG A 1 81 ? 12.644 14.214 -5.625 1.00 86.69 81 ARG A C 1
ATOM 587 O O . ARG A 1 81 ? 11.447 14.355 -5.395 1.00 86.69 81 ARG A O 1
ATOM 594 N N . ARG A 1 82 ? 13.118 13.223 -6.387 1.00 91.31 82 ARG A N 1
ATOM 595 C CA . ARG A 1 82 ? 12.231 12.307 -7.112 1.00 91.31 82 ARG A CA 1
ATOM 596 C C . ARG A 1 82 ? 11.388 11.427 -6.186 1.00 91.31 82 ARG A C 1
ATOM 598 O O . ARG A 1 82 ? 10.284 11.043 -6.555 1.00 91.31 82 ARG A O 1
ATOM 605 N N . PHE A 1 83 ? 11.878 11.121 -4.988 1.00 91.88 83 PHE A N 1
ATOM 606 C CA . PHE A 1 83 ? 11.109 10.377 -3.994 1.00 91.88 83 PHE A CA 1
ATOM 607 C C . PHE A 1 83 ? 9.911 11.195 -3.492 1.00 91.88 83 PHE A C 1
ATOM 609 O O . PHE A 1 83 ? 8.798 10.679 -3.46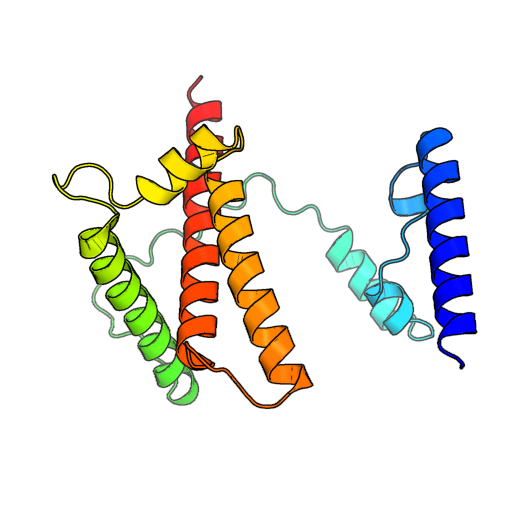2 1.00 91.88 83 PHE A O 1
ATOM 616 N N . TYR A 1 84 ? 10.099 12.479 -3.177 1.00 90.69 84 TYR A N 1
ATOM 617 C CA . TYR A 1 84 ? 8.995 13.345 -2.743 1.00 90.69 84 TYR A CA 1
ATOM 618 C C . TYR A 1 84 ? 7.955 13.569 -3.846 1.00 90.69 84 TYR A C 1
ATOM 620 O O . TYR A 1 84 ? 6.760 13.512 -3.573 1.00 90.69 84 TYR A O 1
ATOM 628 N N . GLU A 1 85 ? 8.386 13.696 -5.103 1.00 90.25 85 GLU A N 1
ATOM 629 C CA . GLU A 1 85 ? 7.464 13.741 -6.246 1.00 90.25 85 GLU A CA 1
ATOM 630 C C . GLU A 1 85 ? 6.603 12.467 -6.348 1.00 90.25 85 GLU A C 1
ATOM 632 O O . GLU A 1 85 ? 5.420 12.537 -6.684 1.00 90.25 85 GLU A O 1
ATOM 637 N N . LEU A 1 86 ? 7.165 11.294 -6.029 1.00 94.75 86 LEU A N 1
ATOM 638 C CA . LEU A 1 86 ? 6.407 10.040 -5.963 1.00 94.75 86 LEU A CA 1
ATOM 639 C C . LEU A 1 86 ? 5.443 10.020 -4.770 1.00 94.75 86 LEU A C 1
ATOM 641 O O . LEU A 1 86 ? 4.314 9.553 -4.915 1.00 94.75 86 LEU A O 1
ATOM 645 N N . CYS A 1 87 ? 5.833 10.565 -3.617 1.00 95.00 87 CYS A N 1
ATOM 646 C CA . CYS A 1 87 ? 4.920 10.743 -2.486 1.00 95.00 87 CYS A CA 1
ATOM 647 C C . CYS A 1 87 ? 3.720 11.625 -2.870 1.00 95.00 87 CYS A C 1
ATOM 649 O O . CYS A 1 87 ? 2.578 11.285 -2.555 1.00 95.00 87 CYS A O 1
ATOM 651 N N . ASP A 1 88 ? 3.947 12.714 -3.604 1.00 93.25 88 ASP A N 1
ATOM 652 C CA . ASP A 1 88 ? 2.866 13.568 -4.100 1.00 93.25 88 ASP A CA 1
ATOM 653 C C . ASP A 1 88 ? 2.013 12.864 -5.162 1.00 93.25 88 ASP A C 1
ATOM 655 O O . ASP A 1 88 ? 0.787 13.006 -5.170 1.00 93.25 88 ASP A O 1
ATOM 659 N N . ALA A 1 89 ? 2.614 12.019 -6.004 1.00 93.75 89 ALA A N 1
ATOM 660 C CA . ALA A 1 89 ? 1.863 11.156 -6.912 1.00 93.75 89 ALA A CA 1
ATOM 661 C C . ALA A 1 89 ? 0.931 10.194 -6.151 1.00 93.75 89 ALA A C 1
ATOM 663 O O . ALA A 1 89 ? -0.227 10.034 -6.548 1.00 93.75 89 ALA A O 1
ATOM 664 N N . VAL A 1 90 ? 1.383 9.612 -5.031 1.00 96.31 90 VAL A N 1
ATOM 665 C CA . VAL A 1 90 ? 0.547 8.771 -4.155 1.00 96.31 90 VAL A CA 1
ATOM 666 C C . VAL A 1 90 ? -0.613 9.576 -3.559 1.00 96.31 90 VAL A C 1
ATOM 668 O O . VAL A 1 90 ? -1.752 9.108 -3.615 1.00 96.31 90 VAL A O 1
ATOM 671 N N . LYS A 1 91 ? -0.371 10.799 -3.060 1.00 93.50 91 LYS A N 1
ATOM 672 C CA . LYS A 1 91 ? -1.432 11.688 -2.536 1.00 93.50 91 LYS A CA 1
ATOM 673 C C . LYS A 1 91 ? -2.487 11.996 -3.602 1.00 93.50 91 LYS A C 1
ATOM 675 O O . LYS A 1 91 ? -3.681 11.798 -3.380 1.00 93.50 91 LYS A O 1
ATOM 680 N N . ASN A 1 92 ? -2.045 12.425 -4.784 1.00 92.38 92 ASN A N 1
ATOM 681 C CA . ASN A 1 92 ? -2.923 12.774 -5.902 1.00 92.38 92 ASN A CA 1
ATOM 682 C C . ASN A 1 92 ? -3.711 11.565 -6.417 1.00 92.38 92 ASN A C 1
ATOM 684 O O . ASN A 1 92 ? -4.876 11.676 -6.803 1.00 92.38 92 ASN A O 1
ATOM 688 N N . MET A 1 93 ? -3.084 10.390 -6.443 1.00 92.69 93 MET A N 1
ATOM 689 C CA . MET A 1 93 ? -3.756 9.144 -6.789 1.00 92.69 93 MET A CA 1
ATOM 690 C C . MET A 1 93 ? -4.838 8.800 -5.761 1.00 92.69 93 MET A C 1
ATOM 692 O O . MET A 1 93 ? -5.981 8.579 -6.159 1.00 92.69 93 MET A O 1
ATOM 696 N N . HIS A 1 94 ? -4.522 8.841 -4.464 1.00 91.31 94 HIS A N 1
ATOM 697 C CA . HIS A 1 94 ? -5.496 8.595 -3.402 1.00 91.31 94 HIS A CA 1
ATOM 698 C C . HIS A 1 94 ? -6.700 9.543 -3.502 1.00 91.31 94 HIS A C 1
ATOM 700 O O . HIS A 1 94 ? -7.839 9.080 -3.494 1.00 91.31 94 HIS A O 1
ATOM 706 N N . ALA A 1 95 ? -6.463 10.847 -3.682 1.00 88.25 95 ALA A N 1
ATOM 707 C CA . ALA A 1 95 ? -7.526 11.844 -3.813 1.00 88.25 95 ALA A CA 1
ATOM 708 C C . ALA A 1 95 ? -8.497 11.528 -4.967 1.00 88.25 95 ALA A C 1
ATOM 710 O O . ALA A 1 95 ? -9.711 11.568 -4.771 1.00 88.25 95 ALA A O 1
ATOM 711 N N . ARG A 1 96 ? -7.976 11.146 -6.143 1.00 87.50 96 ARG A N 1
ATOM 712 C CA . ARG A 1 96 ? -8.798 10.740 -7.300 1.00 87.50 96 ARG A CA 1
ATOM 713 C C . ARG A 1 96 ? -9.627 9.487 -7.005 1.00 87.50 96 ARG A C 1
ATOM 715 O O . ARG A 1 96 ? -10.839 9.492 -7.188 1.00 87.50 96 ARG A O 1
ATOM 722 N N . LYS A 1 97 ? -9.000 8.430 -6.477 1.00 83.94 97 LYS A N 1
ATOM 723 C CA . LYS A 1 97 ? -9.681 7.154 -6.176 1.00 83.94 97 LYS A CA 1
ATOM 724 C C . LYS A 1 97 ? -10.787 7.306 -5.128 1.00 83.94 97 LYS A C 1
ATOM 726 O O . LYS A 1 97 ? -11.856 6.703 -5.235 1.00 83.94 97 LYS A O 1
ATOM 731 N N . SER A 1 98 ? -10.534 8.138 -4.125 1.00 82.31 98 SER A N 1
ATOM 732 C CA . SER A 1 98 ? -11.503 8.486 -3.090 1.00 82.31 98 SER A CA 1
ATOM 733 C C . SER A 1 98 ? -12.746 9.185 -3.655 1.00 82.31 98 SER A C 1
ATOM 735 O O . SER A 1 98 ? -13.845 8.958 -3.151 1.00 82.31 98 SER A O 1
ATOM 737 N N . GLN A 1 99 ? 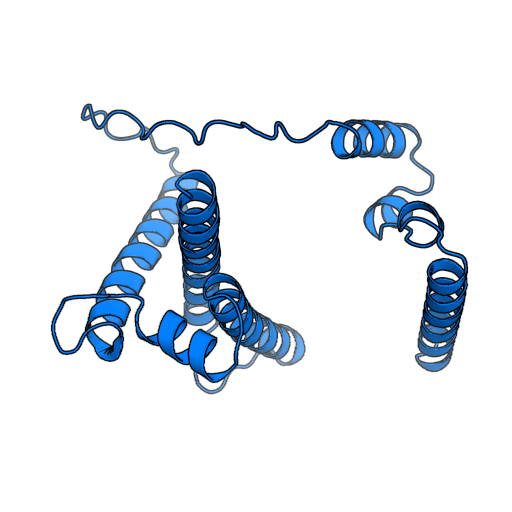-12.600 9.981 -4.719 1.00 76.12 99 GLN A N 1
ATOM 738 C CA . GLN A 1 99 ? -13.722 10.616 -5.419 1.00 76.12 99 GLN A CA 1
ATOM 739 C C . GLN A 1 99 ? -14.498 9.619 -6.289 1.00 76.12 99 GLN A C 1
ATOM 741 O O . GLN A 1 99 ? -15.724 9.596 -6.231 1.00 76.12 99 GLN A O 1
ATOM 746 N N . ASP A 1 100 ? -13.796 8.773 -7.049 1.00 67.12 100 ASP A N 1
ATOM 747 C CA . ASP A 1 100 ? -14.421 7.873 -8.027 1.00 67.12 100 ASP A CA 1
ATOM 748 C C . ASP A 1 100 ? -15.322 6.817 -7.380 1.00 67.12 100 ASP A C 1
ATOM 750 O O . ASP A 1 100 ? -16.403 6.509 -7.882 1.00 67.12 100 ASP A O 1
ATOM 754 N N . TYR A 1 101 ? -14.873 6.223 -6.275 1.00 63.72 101 TYR A N 1
ATOM 755 C CA . TYR A 1 101 ? -15.598 5.111 -5.663 1.00 63.72 101 TYR A CA 1
ATOM 756 C C . TYR A 1 101 ? -15.639 5.157 -4.141 1.00 63.72 101 TYR A C 1
ATOM 758 O O . TYR A 1 101 ? -16.478 4.476 -3.560 1.00 63.72 101 TYR A O 1
ATOM 766 N N . GLY A 1 102 ? -14.812 5.969 -3.482 1.00 56.66 102 GLY A N 1
ATOM 767 C CA . GLY A 1 102 ? -14.913 6.172 -2.037 1.00 56.66 102 GLY A CA 1
ATOM 768 C C . GLY A 1 102 ? -16.198 6.889 -1.624 1.00 56.66 102 GLY A C 1
ATOM 769 O O . GLY A 1 102 ? -16.702 6.633 -0.539 1.00 56.66 102 GLY A O 1
ATOM 770 N N . CYS A 1 103 ? -16.763 7.757 -2.476 1.00 60.28 103 CYS A N 1
ATOM 771 C CA . CYS A 1 103 ? -17.678 8.774 -1.968 1.00 60.28 103 CYS A CA 1
ATOM 772 C C . CYS A 1 103 ? -18.687 9.359 -2.986 1.00 60.28 103 CYS A C 1
ATOM 774 O O . CYS A 1 103 ? -18.540 10.513 -3.383 1.00 60.28 103 CYS A O 1
ATOM 776 N N . PRO A 1 104 ? -19.785 8.660 -3.349 1.00 55.47 104 PRO A N 1
ATOM 777 C CA . PRO A 1 104 ? -20.844 9.250 -4.188 1.00 55.47 104 PRO A CA 1
ATOM 778 C C . PRO A 1 104 ? -21.492 10.513 -3.579 1.00 55.47 104 PRO A C 1
ATOM 780 O O . PRO A 1 104 ? -22.109 11.305 -4.283 1.00 55.47 104 PRO A O 1
ATOM 783 N N . ASN A 1 105 ? -21.373 10.678 -2.259 1.00 62.31 105 ASN A N 1
ATOM 784 C CA . ASN A 1 105 ? -22.047 11.676 -1.428 1.00 62.31 105 ASN A CA 1
ATOM 785 C C . ASN A 1 105 ? -21.101 12.435 -0.465 1.00 62.31 105 ASN A C 1
ATOM 787 O O . ASN A 1 105 ? -21.572 13.210 0.362 1.00 62.31 105 ASN A O 1
ATOM 791 N N . GLY A 1 106 ? -19.778 12.261 -0.581 1.00 64.31 106 GLY A N 1
ATOM 792 C CA . GLY A 1 106 ? -18.772 13.112 0.084 1.00 64.31 106 GLY A CA 1
ATOM 793 C C . GLY A 1 106 ? -18.446 12.831 1.566 1.00 64.31 106 GLY A C 1
ATOM 794 O O . GLY A 1 106 ? -17.569 13.491 2.109 1.00 64.31 106 GLY A O 1
ATOM 795 N N . THR A 1 107 ? -19.085 11.859 2.225 1.00 74.69 107 THR A N 1
ATOM 796 C CA . THR A 1 107 ? -18.970 11.646 3.681 1.00 74.69 107 THR A CA 1
ATOM 797 C C . THR A 1 107 ? -17.864 10.700 4.178 1.00 74.69 107 THR A C 1
ATOM 799 O O . THR A 1 107 ? -17.386 10.906 5.286 1.00 74.69 107 THR A O 1
ATOM 802 N N . ASP A 1 108 ? -17.459 9.666 3.428 1.00 85.88 108 ASP A N 1
ATOM 803 C CA . ASP A 1 108 ? -16.410 8.712 3.855 1.00 85.88 108 ASP A CA 1
ATOM 804 C C . ASP A 1 108 ? -15.556 8.224 2.668 1.00 85.88 108 ASP A C 1
ATOM 806 O O . ASP A 1 108 ? -15.915 7.243 2.021 1.00 85.88 108 ASP A O 1
ATOM 810 N N . PRO A 1 109 ? -14.402 8.859 2.393 1.00 87.12 109 PRO A N 1
ATOM 811 C CA . PRO A 1 109 ? -13.473 8.467 1.328 1.00 87.12 109 PRO A CA 1
ATOM 812 C C . PRO A 1 109 ? -13.014 6.999 1.342 1.00 87.12 109 PRO A C 1
ATOM 814 O O . PRO A 1 109 ? -12.590 6.479 0.310 1.00 87.12 109 PRO A O 1
ATOM 817 N N . LEU A 1 110 ? -13.076 6.315 2.492 1.00 91.62 110 LEU A N 1
ATOM 818 C CA . LEU A 1 110 ? -12.581 4.945 2.670 1.00 91.62 110 LEU A CA 1
ATOM 819 C C . LEU A 1 110 ? -13.703 3.903 2.697 1.00 91.62 110 LEU A C 1
ATOM 821 O O . LEU A 1 110 ? -13.443 2.716 2.938 1.00 91.62 110 LEU A O 1
ATOM 825 N N . ARG A 1 111 ? -14.941 4.319 2.406 1.00 89.12 111 ARG A N 1
ATOM 826 C CA . ARG A 1 111 ? -16.145 3.499 2.539 1.00 89.12 111 ARG A CA 1
ATOM 827 C C . ARG A 1 111 ? -16.035 2.139 1.862 1.00 89.12 111 ARG A C 1
ATOM 829 O O . ARG A 1 111 ? -16.420 1.144 2.457 1.00 89.12 111 ARG A O 1
ATOM 836 N N . ASN A 1 112 ? -15.453 2.049 0.668 1.00 88.75 112 ASN A N 1
ATOM 837 C CA . ASN A 1 112 ? -15.313 0.763 -0.030 1.00 88.75 112 ASN A CA 1
ATOM 838 C C . ASN A 1 112 ? -14.478 -0.266 0.724 1.00 88.75 112 ASN A C 1
ATOM 840 O O . ASN A 1 112 ? -14.765 -1.462 0.664 1.00 88.75 112 ASN A O 1
ATOM 844 N N . ILE A 1 113 ? -13.420 0.185 1.398 1.00 93.00 113 ILE A N 1
ATOM 845 C CA . ILE A 1 113 ? -12.555 -0.705 2.168 1.00 93.00 113 ILE A CA 1
ATOM 846 C C . ILE A 1 113 ? -13.312 -1.161 3.412 1.00 93.00 113 ILE A C 1
ATOM 848 O O . ILE A 1 113 ? -13.342 -2.357 3.694 1.00 93.00 113 ILE A O 1
ATOM 852 N N . ARG A 1 114 ? -13.982 -0.232 4.106 1.00 93.75 114 ARG A N 1
ATOM 853 C CA . ARG A 1 114 ? -14.795 -0.529 5.293 1.00 93.75 114 ARG A CA 1
ATOM 854 C C . ARG A 1 114 ? -15.959 -1.468 4.965 1.00 93.75 114 ARG A C 1
ATOM 856 O O . ARG A 1 114 ? -16.119 -2.488 5.628 1.00 93.75 114 ARG A O 1
ATOM 863 N N . ASP A 1 115 ? -16.727 -1.173 3.920 1.00 92.69 115 ASP A N 1
ATOM 864 C CA . ASP A 1 115 ? -17.876 -1.969 3.481 1.00 92.69 115 ASP A CA 1
ATOM 865 C C . ASP A 1 115 ? -17.437 -3.356 3.000 1.00 92.69 115 ASP A C 1
ATOM 867 O O . ASP A 1 115 ? -18.041 -4.360 3.380 1.00 92.69 115 ASP A O 1
ATOM 871 N N . GLY A 1 116 ? -16.350 -3.437 2.225 1.00 92.75 116 GLY A N 1
ATOM 872 C CA . GLY A 1 116 ? -15.772 -4.712 1.801 1.00 92.75 116 GLY A CA 1
ATOM 873 C C . GLY A 1 116 ? -15.285 -5.555 2.982 1.00 92.75 116 GLY A C 1
ATOM 874 O O . GLY A 1 116 ? -15.571 -6.750 3.050 1.00 92.75 116 GLY A O 1
ATOM 875 N N . ALA A 1 117 ? -14.601 -4.939 3.946 1.00 95.69 117 ALA A N 1
ATOM 876 C CA . ALA A 1 117 ? -14.137 -5.613 5.154 1.00 95.69 117 ALA A CA 1
ATOM 877 C C . ALA A 1 117 ? -15.309 -6.090 6.029 1.00 95.69 117 ALA A C 1
ATOM 879 O O . ALA A 1 117 ? -15.320 -7.239 6.470 1.00 95.69 117 ALA A O 1
ATOM 880 N N . LYS A 1 118 ? -16.343 -5.254 6.194 1.00 95.94 118 LYS A N 1
ATOM 881 C CA . LYS A 1 118 ? -17.583 -5.600 6.899 1.00 95.94 118 LYS A CA 1
ATOM 882 C C . LYS A 1 118 ? -18.311 -6.765 6.237 1.00 95.94 118 LYS A C 1
ATOM 884 O O . LYS A 1 118 ? -18.771 -7.657 6.940 1.00 95.94 118 LYS A O 1
ATOM 889 N N . PHE A 1 119 ? -18.400 -6.769 4.907 1.00 95.62 119 PHE A N 1
ATOM 890 C CA . PHE A 1 119 ? -19.016 -7.858 4.150 1.00 95.62 119 PHE A CA 1
ATOM 891 C C . PHE A 1 119 ? -18.317 -9.203 4.398 1.00 95.62 119 PHE A C 1
ATOM 893 O O . PHE A 1 119 ? -18.988 -10.219 4.556 1.00 95.62 119 PHE A O 1
ATOM 900 N N . VAL A 1 120 ? -16.982 -9.208 4.472 1.00 94.94 120 VAL A N 1
ATOM 901 C CA . VAL A 1 120 ? -16.181 -10.418 4.737 1.00 94.94 120 VAL A CA 1
ATOM 902 C C . VAL A 1 120 ? -16.117 -10.769 6.233 1.00 94.94 120 VAL A C 1
ATOM 904 O O . VAL A 1 120 ? -15.864 -11.919 6.582 1.00 94.94 120 VAL A O 1
ATOM 907 N N . GLY A 1 121 ? -16.364 -9.810 7.127 1.00 96.06 121 GLY A N 1
ATOM 908 C CA . GLY A 1 121 ? -16.283 -10.004 8.577 1.00 96.06 121 GLY A CA 1
ATOM 909 C C . GLY A 1 121 ? -14.868 -9.845 9.140 1.00 96.06 121 GLY A C 1
ATOM 910 O O . GLY A 1 121 ? -14.491 -10.551 10.073 1.00 96.06 121 GLY A O 1
ATOM 911 N N . ILE A 1 122 ? -14.070 -8.934 8.575 1.00 96.19 122 ILE A N 1
ATOM 912 C CA . ILE A 1 122 ? -12.711 -8.619 9.041 1.00 96.19 122 ILE A CA 1
ATOM 913 C C . ILE A 1 122 ? -12.571 -7.129 9.398 1.00 96.19 122 ILE A C 1
ATOM 915 O O . ILE A 1 122 ? -13.314 -6.305 8.864 1.00 96.19 122 ILE A O 1
ATOM 919 N N . PRO A 1 123 ? -11.601 -6.755 10.256 1.00 96.19 123 PRO A N 1
ATOM 920 C CA . PRO A 1 123 ? -11.203 -5.362 10.449 1.00 96.19 123 PRO A CA 1
ATOM 921 C C . PRO A 1 123 ? -10.848 -4.651 9.139 1.00 96.19 123 PRO A C 1
ATOM 923 O O . PRO A 1 123 ? -10.241 -5.244 8.241 1.00 96.19 123 PRO A O 1
ATOM 926 N N . ALA A 1 124 ? -11.169 -3.359 9.046 1.00 96.44 124 ALA A N 1
ATOM 927 C CA . ALA A 1 124 ? -10.967 -2.570 7.829 1.00 96.44 124 ALA A CA 1
ATOM 928 C C . ALA A 1 124 ? -9.495 -2.517 7.388 1.00 96.44 124 ALA A C 1
ATOM 930 O O . ALA A 1 124 ? -9.206 -2.685 6.202 1.00 96.44 124 ALA A O 1
ATOM 931 N N . TRP A 1 125 ? -8.556 -2.381 8.330 1.00 97.50 125 TRP A N 1
ATOM 932 C CA . TRP A 1 125 ? -7.122 -2.403 8.026 1.00 97.50 125 TRP A CA 1
ATOM 933 C C . TRP A 1 125 ? -6.666 -3.744 7.438 1.00 97.50 125 TRP A C 1
ATOM 935 O O . TRP A 1 125 ? -5.848 -3.767 6.521 1.00 97.50 125 TRP A O 1
ATOM 945 N N . ARG A 1 126 ? -7.255 -4.871 7.869 1.00 97.44 126 ARG A N 1
ATOM 946 C CA . ARG A 1 126 ? -7.005 -6.183 7.243 1.00 97.44 126 ARG A CA 1
ATOM 947 C C . ARG A 1 126 ? -7.582 -6.242 5.832 1.00 97.44 126 ARG A C 1
ATOM 949 O O . ARG A 1 126 ? -6.957 -6.821 4.950 1.00 97.44 126 ARG A O 1
ATOM 956 N N . GLY A 1 127 ? -8.732 -5.611 5.593 1.00 96.56 127 GLY A N 1
ATOM 957 C CA . GLY A 1 127 ? -9.285 -5.440 4.246 1.00 96.56 127 GLY A CA 1
ATOM 958 C C . GLY A 1 127 ? -8.341 -4.677 3.308 1.00 96.56 127 GLY A C 1
ATOM 959 O O . GLY A 1 127 ? -8.152 -5.086 2.161 1.00 96.56 127 GLY A O 1
ATOM 960 N N . ALA A 1 128 ? -7.689 -3.621 3.801 1.00 96.56 128 ALA A N 1
ATOM 961 C CA . ALA A 1 128 ? -6.650 -2.908 3.056 1.00 96.56 128 ALA A CA 1
ATOM 962 C C . ALA A 1 128 ? -5.415 -3.793 2.788 1.00 96.56 128 ALA A C 1
ATOM 964 O O . ALA A 1 128 ? -4.916 -3.810 1.662 1.00 96.56 128 ALA A O 1
ATOM 965 N N . MET A 1 129 ? -4.981 -4.608 3.758 1.00 96.56 129 MET A N 1
ATOM 966 C CA . MET A 1 129 ? -3.878 -5.562 3.560 1.00 96.56 129 MET A CA 1
ATOM 967 C C . MET A 1 129 ? -4.181 -6.636 2.509 1.00 96.56 129 MET A C 1
ATOM 969 O O . MET A 1 129 ? -3.284 -7.031 1.767 1.00 96.56 129 MET A O 1
ATOM 973 N N . VAL A 1 130 ? -5.431 -7.095 2.399 1.00 95.81 130 VAL A N 1
ATOM 974 C CA . VAL A 1 130 ? -5.832 -8.016 1.322 1.00 95.81 130 VAL A CA 1
ATOM 975 C C . VAL A 1 130 ? -5.608 -7.359 -0.042 1.00 95.81 130 VAL A C 1
ATOM 977 O O . VAL A 1 130 ? -4.983 -7.957 -0.914 1.00 95.81 130 VAL A O 1
ATOM 980 N N . ARG A 1 131 ? -6.014 -6.096 -0.212 1.00 94.38 131 ARG A N 1
ATOM 981 C CA . ARG A 1 131 ? -5.803 -5.359 -1.471 1.00 94.38 131 ARG A CA 1
ATOM 982 C C . ARG A 1 131 ? -4.331 -5.102 -1.768 1.00 94.38 131 ARG A C 1
ATOM 984 O O . ARG A 1 131 ? -3.913 -5.194 -2.919 1.00 94.38 131 ARG A O 1
ATOM 991 N N . LEU A 1 132 ? -3.540 -4.839 -0.731 1.00 96.31 132 LEU A N 1
ATOM 992 C CA . LEU A 1 132 ? -2.087 -4.787 -0.846 1.00 96.31 132 LEU A CA 1
ATOM 993 C C . LEU A 1 132 ? -1.536 -6.120 -1.375 1.00 96.31 132 LEU A C 1
ATOM 995 O O . LEU A 1 132 ? -0.726 -6.122 -2.301 1.00 96.31 132 LEU A O 1
ATOM 999 N N . SER A 1 133 ? -2.000 -7.253 -0.837 1.00 95.62 133 SER A N 1
ATOM 1000 C CA . SER A 1 133 ? -1.541 -8.579 -1.265 1.00 95.62 133 SER A CA 1
ATOM 1001 C C . SER A 1 133 ? -1.856 -8.872 -2.737 1.00 95.62 133 SER A C 1
ATOM 1003 O O . SER A 1 133 ? -0.993 -9.399 -3.437 1.00 95.62 133 SER A O 1
ATOM 1005 N N . ASP A 1 134 ? -3.010 -8.422 -3.245 1.00 94.31 134 ASP A N 1
ATOM 1006 C CA . ASP A 1 134 ? -3.379 -8.564 -4.660 1.00 94.31 134 ASP A CA 1
ATOM 1007 C C . ASP A 1 134 ? -2.344 -7.888 -5.583 1.00 94.31 134 ASP A C 1
ATOM 1009 O O . ASP A 1 134 ? -1.963 -8.430 -6.628 1.00 94.31 134 ASP A O 1
ATOM 1013 N N . LYS A 1 135 ? -1.839 -6.713 -5.178 1.00 94.38 135 LYS A N 1
ATOM 1014 C CA . LYS A 1 135 ? -0.811 -5.956 -5.913 1.00 94.38 135 LYS A CA 1
ATOM 1015 C C . LYS A 1 135 ? 0.561 -6.625 -5.828 1.00 94.38 135 LYS A C 1
ATOM 1017 O O . LYS A 1 135 ? 1.257 -6.716 -6.839 1.00 94.38 135 LYS A O 1
ATOM 1022 N N . VAL A 1 136 ? 0.921 -7.188 -4.671 1.00 95.00 136 VAL A N 1
ATOM 1023 C CA . VAL A 1 136 ? 2.147 -7.996 -4.521 1.00 95.00 136 VAL A CA 1
ATOM 1024 C C . VAL A 1 136 ? 2.115 -9.219 -5.439 1.00 95.00 136 VAL A C 1
ATOM 1026 O O . VAL A 1 136 ? 3.088 -9.478 -6.145 1.00 95.00 136 VAL A O 1
ATOM 1029 N N . THR A 1 137 ? 1.001 -9.952 -5.493 1.00 94.56 137 THR A N 1
ATOM 1030 C CA . THR A 1 137 ? 0.851 -11.116 -6.382 1.00 94.56 137 THR A CA 1
ATOM 1031 C C . THR A 1 137 ? 0.981 -10.728 -7.857 1.00 94.56 137 THR A C 1
ATOM 1033 O O . THR A 1 137 ? 1.587 -11.456 -8.651 1.00 94.56 137 THR A O 1
ATOM 1036 N N . ARG A 1 138 ? 0.470 -9.552 -8.236 1.00 93.44 138 ARG A N 1
ATOM 1037 C CA . ARG A 1 138 ? 0.627 -9.023 -9.593 1.00 93.44 138 ARG A CA 1
ATOM 1038 C C . ARG A 1 138 ? 2.090 -8.708 -9.913 1.00 93.44 138 ARG A C 1
ATOM 1040 O O . ARG A 1 138 ? 2.588 -9.143 -10.948 1.00 93.44 138 ARG A O 1
ATOM 1047 N N . LEU A 1 139 ? 2.814 -8.058 -9.005 1.00 94.31 139 LEU A N 1
ATOM 1048 C CA . LEU A 1 139 ? 4.253 -7.809 -9.164 1.00 94.31 139 LEU A CA 1
ATOM 1049 C C . LEU A 1 139 ? 5.078 -9.103 -9.184 1.00 94.31 139 LEU A C 1
ATOM 1051 O O . LEU A 1 139 ? 6.025 -9.210 -9.956 1.00 94.31 139 LEU A O 1
ATOM 1055 N N . ALA A 1 140 ? 4.694 -10.122 -8.413 1.00 93.88 140 ALA A N 1
ATOM 1056 C CA . ALA A 1 140 ? 5.328 -11.437 -8.485 1.00 93.88 140 ALA A CA 1
ATOM 1057 C C . ALA A 1 140 ? 5.173 -12.069 -9.881 1.00 93.88 140 ALA A C 1
ATOM 1059 O O . ALA A 1 140 ? 6.120 -12.656 -10.403 1.00 93.88 140 ALA A O 1
ATOM 1060 N N . THR A 1 141 ? 4.012 -11.886 -10.519 1.00 92.94 141 THR A N 1
ATOM 1061 C CA . THR A 1 141 ? 3.785 -12.322 -11.908 1.00 92.94 141 THR A CA 1
ATOM 1062 C C . THR A 1 141 ? 4.707 -11.583 -12.875 1.00 92.94 141 THR A C 1
ATO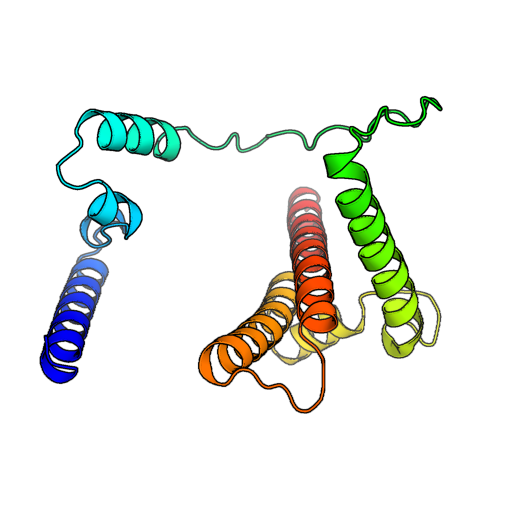M 1064 O O . THR A 1 141 ? 5.330 -12.216 -13.728 1.00 92.94 141 THR A O 1
ATOM 1067 N N . PHE A 1 142 ? 4.850 -10.264 -12.720 1.00 94.38 142 PHE A N 1
ATOM 1068 C CA . PHE A 1 142 ? 5.795 -9.484 -13.518 1.00 94.38 142 PHE A CA 1
ATOM 1069 C C . PHE A 1 142 ? 7.236 -9.968 -13.326 1.00 94.38 142 PHE A C 1
ATOM 1071 O O . PHE A 1 142 ? 7.936 -10.188 -14.306 1.00 94.38 142 PHE A O 1
ATOM 1078 N N . ASN A 1 143 ? 7.664 -10.221 -12.089 1.00 93.56 143 ASN A N 1
ATOM 1079 C CA . ASN A 1 143 ? 9.013 -10.719 -11.809 1.00 93.56 143 ASN A CA 1
ATOM 1080 C C . ASN A 1 143 ? 9.285 -12.083 -12.462 1.00 93.56 143 ASN A C 1
ATOM 1082 O O . ASN A 1 143 ? 10.405 -12.345 -12.889 1.00 93.56 143 ASN A O 1
ATOM 1086 N N . ALA A 1 144 ? 8.271 -12.946 -12.554 1.00 94.12 144 ALA A N 1
ATOM 1087 C CA . ALA A 1 144 ? 8.401 -14.264 -13.168 1.00 94.12 144 ALA A CA 1
ATOM 1088 C C . ALA A 1 144 ? 8.349 -14.235 -14.707 1.00 94.12 144 ALA A C 1
ATOM 1090 O O . ALA A 1 144 ? 8.966 -15.075 -15.356 1.00 94.12 144 ALA A O 1
ATOM 1091 N N . THR A 1 145 ? 7.592 -13.306 -15.296 1.00 95.19 145 THR A N 1
ATOM 1092 C CA . THR A 1 145 ? 7.236 -13.343 -16.730 1.00 95.19 145 THR A CA 1
ATOM 1093 C C . THR A 1 145 ? 7.760 -12.160 -17.542 1.00 95.19 145 THR A C 1
ATOM 1095 O O . THR A 1 145 ? 7.768 -12.212 -18.770 1.00 95.19 145 THR A O 1
ATOM 1098 N N . GLY A 1 146 ? 8.170 -11.079 -16.880 1.00 94.50 146 GLY A N 1
ATOM 1099 C CA . GLY A 1 146 ? 8.512 -9.797 -17.491 1.00 94.50 146 GLY A CA 1
ATOM 1100 C C . GLY A 1 146 ? 7.320 -9.036 -18.080 1.00 94.50 146 GLY A C 1
ATOM 1101 O O . GLY A 1 146 ? 7.534 -8.056 -18.791 1.00 94.50 146 GLY A O 1
ATOM 1102 N N . GLN A 1 147 ? 6.074 -9.472 -17.845 1.00 91.69 147 GLN A N 1
ATOM 1103 C CA . GLN A 1 147 ? 4.888 -8.917 -18.507 1.00 91.69 147 GLN A CA 1
ATOM 1104 C C . GLN A 1 147 ? 3.705 -8.715 -17.548 1.00 91.69 147 GLN A C 1
ATOM 1106 O O . GLN A 1 147 ? 3.510 -9.471 -16.599 1.00 91.69 147 GLN A O 1
ATOM 1111 N N . LEU A 1 148 ? 2.887 -7.694 -17.832 1.00 93.00 148 LEU A N 1
ATOM 1112 C CA . LEU A 1 148 ? 1.585 -7.440 -17.205 1.00 93.00 148 LEU A CA 1
ATOM 1113 C C . LEU A 1 148 ? 0.570 -7.032 -18.281 1.00 93.00 148 LEU A C 1
ATOM 1115 O O . LEU A 1 148 ? 0.911 -6.296 -19.202 1.00 93.00 148 LEU A O 1
ATOM 1119 N N . SER A 1 149 ? -0.677 -7.502 -18.167 1.00 86.94 149 SER A N 1
ATOM 1120 C CA . SER A 1 149 ? -1.699 -7.308 -19.213 1.00 86.94 149 SER A CA 1
ATOM 1121 C C . SER A 1 149 ? -2.645 -6.123 -18.992 1.00 86.94 149 SER A C 1
ATOM 1123 O O . SER A 1 149 ? -3.242 -5.656 -19.955 1.00 86.94 149 SER A O 1
ATOM 1125 N N . TYR A 1 150 ? -2.823 -5.657 -17.751 1.00 82.56 150 TYR A N 1
ATOM 1126 C CA . TYR A 1 150 ? -3.902 -4.711 -17.403 1.00 82.56 150 TYR A CA 1
ATOM 1127 C C . TYR A 1 150 ? -3.444 -3.470 -16.634 1.00 82.56 150 TYR A C 1
ATOM 1129 O O . TYR A 1 150 ? -4.111 -2.446 -16.685 1.00 82.56 150 TYR A O 1
ATOM 1137 N N . GLU A 1 151 ? -2.331 -3.556 -15.913 1.00 86.00 151 GLU A N 1
ATOM 1138 C CA . GLU A 1 151 ? -1.756 -2.461 -15.128 1.00 86.00 151 GLU A CA 1
ATOM 1139 C C . GLU A 1 151 ? -0.239 -2.554 -15.257 1.00 86.00 151 GLU A C 1
ATOM 1141 O O . GLU A 1 151 ? 0.292 -3.663 -15.351 1.00 86.00 151 GLU A O 1
ATOM 1146 N N . ASN A 1 152 ? 0.460 -1.422 -15.266 1.00 93.75 152 ASN A N 1
ATOM 1147 C CA . ASN A 1 152 ? 1.918 -1.433 -15.348 1.00 93.75 152 ASN A CA 1
ATOM 1148 C C . ASN A 1 152 ? 2.553 -1.600 -13.948 1.00 93.75 152 ASN A C 1
ATOM 1150 O O . ASN A 1 152 ? 1.868 -1.663 -12.923 1.00 93.75 152 ASN A O 1
ATOM 1154 N N . VAL A 1 153 ? 3.882 -1.717 -13.904 1.00 96.00 153 VAL A N 1
ATOM 1155 C CA . VAL A 1 153 ? 4.635 -1.888 -12.648 1.00 96.00 153 VAL A CA 1
ATOM 1156 C C . VAL A 1 153 ? 4.505 -0.664 -11.737 1.00 96.00 153 VAL A C 1
ATOM 1158 O O . VAL A 1 153 ? 4.340 -0.825 -10.530 1.00 96.00 153 VAL A O 1
ATOM 1161 N N . GLU A 1 154 ? 4.549 0.543 -12.303 1.00 95.31 154 GLU A N 1
ATOM 1162 C CA . GLU A 1 154 ? 4.466 1.804 -11.558 1.00 95.31 154 GLU A CA 1
ATOM 1163 C C . GLU A 1 154 ? 3.112 1.955 -10.851 1.00 95.31 154 GLU A C 1
ATOM 1165 O O . GLU A 1 154 ? 3.084 2.199 -9.647 1.00 95.31 154 GLU A O 1
ATOM 1170 N N . ASP A 1 155 ? 2.002 1.689 -11.546 1.00 93.75 155 ASP A N 1
ATOM 1171 C CA . ASP A 1 155 ? 0.648 1.697 -10.983 1.00 93.75 155 ASP A CA 1
ATOM 1172 C C . ASP A 1 155 ? 0.542 0.746 -9.783 1.00 93.75 155 ASP A C 1
ATOM 1174 O O . ASP A 1 155 ? -0.013 1.091 -8.740 1.00 93.75 155 ASP A O 1
ATOM 1178 N N . ASN A 1 156 ? 1.118 -0.455 -9.906 1.00 95.62 156 ASN A N 1
ATOM 1179 C CA . ASN A 1 156 ? 1.108 -1.450 -8.836 1.00 95.62 156 ASN A CA 1
ATOM 1180 C C . ASN A 1 156 ? 1.939 -1.022 -7.621 1.00 95.62 156 ASN A C 1
ATOM 1182 O O . ASN A 1 156 ? 1.514 -1.247 -6.488 1.00 95.62 156 ASN A O 1
ATOM 1186 N N . LEU A 1 157 ? 3.104 -0.406 -7.835 1.00 97.25 157 LEU A N 1
ATOM 1187 C CA . LEU A 1 157 ? 3.955 0.096 -6.753 1.00 97.25 157 LEU A CA 1
ATOM 1188 C C . LEU A 1 157 ? 3.326 1.300 -6.036 1.00 97.25 157 LEU A C 1
ATOM 1190 O O . LEU A 1 157 ? 3.360 1.359 -4.806 1.00 97.25 157 LEU A O 1
ATOM 1194 N N . LEU A 1 158 ? 2.704 2.223 -6.775 1.00 96.12 158 LEU A N 1
ATOM 1195 C CA . LEU A 1 158 ? 1.969 3.353 -6.198 1.00 96.12 158 LEU A CA 1
ATOM 1196 C C . LEU A 1 158 ? 0.743 2.882 -5.403 1.00 96.12 158 LEU A C 1
ATOM 1198 O O . LEU A 1 158 ? 0.482 3.385 -4.308 1.00 96.12 158 LEU A O 1
ATOM 1202 N N . ASP A 1 159 ? 0.022 1.879 -5.908 1.00 94.75 159 ASP A N 1
ATOM 1203 C CA . ASP A 1 159 ? -1.082 1.249 -5.181 1.00 94.75 159 ASP A CA 1
ATOM 1204 C C . ASP A 1 159 ? -0.612 0.561 -3.904 1.00 94.75 159 ASP A C 1
ATOM 1206 O O . ASP A 1 159 ? -1.279 0.657 -2.875 1.00 94.75 159 ASP A O 1
ATOM 1210 N N . LEU A 1 160 ? 0.546 -0.099 -3.941 1.00 96.56 160 LEU A N 1
ATOM 1211 C CA . LEU A 1 160 ? 1.124 -0.750 -2.772 1.00 96.56 160 LEU A C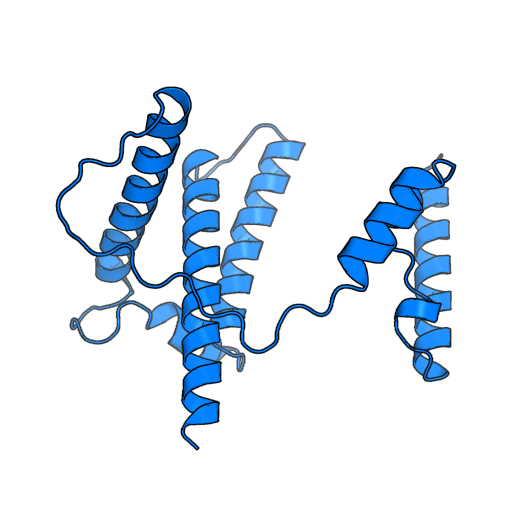A 1
ATOM 1212 C C . LEU A 1 160 ? 1.486 0.269 -1.685 1.00 96.56 160 LEU A C 1
ATOM 1214 O O . LEU A 1 160 ? 1.127 0.069 -0.525 1.00 96.56 160 LEU A O 1
ATOM 1218 N N . ALA A 1 161 ? 2.117 1.386 -2.061 1.00 97.19 161 ALA A N 1
ATOM 1219 C CA . ALA A 1 161 ? 2.397 2.488 -1.143 1.00 97.19 161 ALA A CA 1
ATOM 1220 C C . ALA A 1 161 ? 1.105 3.066 -0.539 1.00 97.19 161 ALA A C 1
ATOM 1222 O O . ALA A 1 161 ? 1.012 3.263 0.674 1.00 97.19 161 ALA A O 1
ATOM 1223 N N . SER A 1 162 ? 0.073 3.272 -1.362 1.00 96.19 162 SER A N 1
ATOM 1224 C CA . SER A 1 162 ? -1.221 3.772 -0.895 1.00 96.19 162 SER A CA 1
ATOM 1225 C C . SER A 1 162 ? -1.912 2.798 0.059 1.00 96.19 162 SER A C 1
ATOM 1227 O O . SER A 1 162 ? -2.319 3.201 1.146 1.00 96.19 162 SER A O 1
ATOM 1229 N N . TYR A 1 163 ? -2.007 1.508 -0.278 1.00 96.75 163 TYR A N 1
ATOM 1230 C CA . TYR A 1 163 ? -2.645 0.527 0.600 1.00 96.75 163 TYR A CA 1
ATOM 1231 C C . TYR A 1 163 ? -1.866 0.286 1.893 1.00 96.75 163 TYR A C 1
ATOM 1233 O O . TYR A 1 163 ? -2.491 -0.011 2.912 1.00 96.75 163 TYR A O 1
ATOM 1241 N N . ALA A 1 164 ? -0.541 0.448 1.893 1.00 97.31 164 ALA A N 1
ATOM 1242 C CA . ALA A 1 164 ? 0.248 0.412 3.121 1.00 97.31 164 ALA A CA 1
ATOM 1243 C C . ALA A 1 164 ? -0.147 1.564 4.062 1.00 97.31 164 ALA A C 1
ATOM 1245 O O . ALA A 1 164 ? -0.463 1.320 5.227 1.00 97.31 164 ALA A O 1
ATOM 1246 N N . LEU A 1 165 ? -0.230 2.795 3.538 1.00 97.38 165 LEU A N 1
ATOM 1247 C CA . LEU A 1 165 ? -0.684 3.965 4.300 1.00 97.38 165 LEU A CA 1
ATOM 1248 C C . LEU A 1 165 ? -2.133 3.816 4.782 1.00 97.38 165 LEU A C 1
ATOM 1250 O O . LEU A 1 165 ? -2.429 4.107 5.937 1.00 97.38 165 LEU A O 1
ATOM 1254 N N . LEU A 1 166 ? -3.032 3.311 3.934 1.00 95.88 166 LEU A N 1
ATOM 1255 C CA . LEU A 1 166 ? -4.431 3.080 4.302 1.00 95.88 166 LEU A CA 1
ATOM 1256 C C . LEU A 1 166 ? -4.585 1.994 5.370 1.00 95.88 166 LEU A C 1
ATOM 1258 O O . LEU A 1 166 ? -5.427 2.123 6.255 1.00 95.88 166 LEU A O 1
ATOM 1262 N N . SER A 1 167 ? -3.772 0.937 5.309 1.00 97.06 167 SER A N 1
ATOM 1263 C CA . SER A 1 167 ? -3.755 -0.105 6.341 1.00 97.06 167 SER A CA 1
ATOM 1264 C C . SER A 1 167 ? -3.327 0.478 7.686 1.00 97.06 167 SER A C 1
ATOM 1266 O O . SER A 1 167 ? -3.988 0.234 8.691 1.00 97.06 167 SER A O 1
ATOM 1268 N N . LEU A 1 168 ? -2.264 1.288 7.693 1.00 96.44 168 LEU A N 1
ATOM 1269 C CA . LEU A 1 168 ? -1.779 1.972 8.888 1.00 96.44 168 LEU A CA 1
ATOM 1270 C C . LEU A 1 168 ? -2.836 2.923 9.471 1.00 96.44 168 LEU A C 1
ATOM 1272 O O . LEU A 1 168 ? -3.133 2.834 10.658 1.00 96.44 168 LEU A O 1
ATOM 1276 N N . LEU A 1 169 ? -3.439 3.776 8.639 1.00 95.62 169 LEU A N 1
ATOM 1277 C CA . LEU A 1 169 ? -4.484 4.717 9.050 1.00 95.62 169 LEU A CA 1
ATOM 1278 C C . LEU A 1 169 ? -5.670 3.997 9.709 1.00 95.62 169 LEU A C 1
ATOM 1280 O O . LEU A 1 169 ? -6.061 4.325 10.825 1.00 95.62 169 LEU A O 1
ATOM 1284 N N . LEU A 1 170 ? -6.217 2.974 9.047 1.00 95.44 170 LEU A N 1
ATOM 1285 C CA . LEU A 1 170 ? -7.372 2.224 9.555 1.00 95.44 170 LEU A CA 1
ATOM 1286 C C . LEU A 1 170 ? -7.041 1.418 10.821 1.00 95.44 170 LEU A C 1
ATOM 1288 O O . LEU A 1 170 ? -7.925 1.164 11.637 1.00 95.44 170 LEU A O 1
ATOM 1292 N N . TYR A 1 171 ? -5.787 0.996 10.985 1.00 95.56 171 TYR A N 1
ATOM 1293 C CA . TYR A 1 171 ? -5.323 0.328 12.199 1.00 95.56 171 TYR A CA 1
ATOM 1294 C C . TYR A 1 171 ? -5.233 1.309 13.373 1.00 95.56 171 TYR A C 1
ATOM 1296 O O . TYR A 1 171 ? -5.683 0.999 14.474 1.00 95.56 171 TYR A O 1
ATOM 1304 N N . GLN A 1 172 ? -4.714 2.515 13.128 1.00 92.44 172 GLN A N 1
ATOM 1305 C CA . GLN A 1 172 ? -4.665 3.585 14.125 1.00 92.44 172 GLN A CA 1
ATOM 1306 C C . GLN A 1 172 ? -6.067 4.023 14.562 1.00 92.44 172 GLN A C 1
ATOM 1308 O O . GLN A 1 172 ? -6.298 4.182 15.757 1.00 92.44 172 GLN A O 1
ATOM 1313 N N . GLU A 1 173 ? -7.014 4.165 13.627 1.00 91.81 173 GLU A N 1
ATOM 1314 C CA . GLU A 1 173 ? -8.421 4.440 13.958 1.00 91.81 173 GLU A CA 1
ATOM 1315 C C . GLU A 1 173 ? -9.008 3.374 14.897 1.00 91.81 173 GLU A C 1
ATOM 1317 O O . GLU A 1 173 ? -9.678 3.715 15.870 1.00 91.81 173 GLU A O 1
ATOM 1322 N N . GLU A 1 174 ? -8.740 2.090 14.632 1.00 91.38 174 GLU A N 1
ATOM 1323 C CA . GLU A 1 174 ? -9.223 0.981 15.462 1.00 91.38 174 GLU A CA 1
ATOM 1324 C C . GLU A 1 174 ? -8.620 1.011 16.872 1.00 91.38 174 GLU A C 1
ATOM 1326 O O . GLU A 1 174 ? -9.359 0.878 17.847 1.00 91.38 174 GLU A O 1
ATOM 1331 N N . ILE A 1 175 ? -7.304 1.223 16.997 1.00 89.19 175 ILE A N 1
ATOM 1332 C CA . ILE A 1 175 ? -6.648 1.334 18.310 1.00 89.19 175 ILE A CA 1
ATOM 1333 C C . ILE A 1 175 ? -7.195 2.526 19.090 1.00 89.19 175 ILE A C 1
ATOM 1335 O O . ILE A 1 175 ? -7.511 2.390 20.269 1.00 89.19 175 ILE A O 1
ATOM 1339 N N . ASN A 1 176 ? -7.303 3.693 18.457 1.00 86.50 176 ASN A N 1
ATOM 1340 C CA . ASN A 1 176 ? -7.767 4.899 19.137 1.00 86.50 176 ASN A CA 1
ATOM 1341 C C . ASN A 1 176 ? -9.212 4.731 19.624 1.00 86.50 176 ASN A C 1
ATOM 1343 O O . ASN A 1 176 ? -9.494 5.004 20.785 1.00 86.50 176 ASN A O 1
ATOM 1347 N N . ALA A 1 177 ? -10.088 4.146 18.801 1.00 81.88 177 ALA A N 1
ATOM 1348 C CA . ALA A 1 177 ? -11.458 3.837 19.205 1.00 81.88 177 ALA A CA 1
ATOM 1349 C C . ALA A 1 177 ? -11.539 2.856 20.391 1.00 81.88 177 ALA A C 1
ATOM 1351 O O . ALA A 1 177 ? -12.484 2.927 21.168 1.00 81.88 177 ALA A O 1
ATOM 1352 N N . GLN A 1 178 ? -10.572 1.944 20.549 1.00 77.69 178 GLN A N 1
ATOM 1353 C CA . GLN A 1 178 ? -10.504 1.036 21.702 1.00 77.69 178 GLN A CA 1
ATOM 1354 C C . GLN A 1 178 ? -9.979 1.713 22.973 1.00 77.69 178 GLN A C 1
ATOM 1356 O O . GLN A 1 178 ? -10.321 1.272 24.064 1.00 77.69 178 GLN A O 1
ATOM 1361 N N . ARG A 1 179 ? -9.143 2.751 22.844 1.00 77.56 179 ARG A N 1
ATOM 1362 C CA . ARG A 1 179 ? -8.612 3.525 23.980 1.00 77.56 179 ARG A CA 1
ATOM 1363 C C . ARG A 1 179 ? -9.656 4.457 24.594 1.00 77.56 179 ARG A C 1
ATOM 1365 O O . ARG A 1 179 ? -9.543 4.777 25.772 1.00 77.56 179 ARG A O 1
ATOM 1372 N N . ASP A 1 180 ? -10.638 4.873 23.797 1.00 70.38 180 ASP A N 1
ATOM 1373 C CA . ASP A 1 180 ? -11.708 5.793 24.194 1.00 70.38 180 ASP A CA 1
ATOM 1374 C C . ASP A 1 180 ? -12.950 5.083 24.791 1.00 70.38 180 ASP A C 1
ATOM 1376 O O . ASP A 1 180 ? -13.922 5.752 25.153 1.00 70.38 180 ASP A O 1
ATOM 1380 N N . LEU A 1 181 ? -12.932 3.743 24.890 1.00 58.50 181 LEU A N 1
ATOM 1381 C CA . LEU A 1 181 ? -13.983 2.888 25.474 1.00 58.50 181 LEU A CA 1
ATOM 1382 C C . LEU A 1 181 ? -13.649 2.460 26.909 1.00 58.50 181 LEU A C 1
ATOM 1384 O O . LEU A 1 181 ? -14.600 2.414 27.724 1.00 58.50 181 LEU A O 1
#